Protein AF-W1X064-F1 (afdb_monomer_lite)

Foldseek 3Di:
DDPPVLLVQLLVLPVVLLVLVCVLVVCVVVVVCVDCNVVSVVVSVVSVVVSCVSNVVSVVVVVVVCVVVVVVVVVVSCPDPCVVVVVVVVVVVVVVVVVD

Sequence (100 aa):
MYSKFFIYRVIICAIPIILMDIALISAMITGGYEGNLKAAILAVIVFHILLYILARKQVKLLMQAFKQNGFKEINNLFNMKYVFLIIFFMVLIAIKLMRY

Structure (mmCIF, N/CA/C/O backbone):
data_AF-W1X064-F1
#
_entry.id   AF-W1X064-F1
#
loop_
_atom_site.group_PDB
_atom_site.id
_atom_site.type_symbol
_atom_site.label_atom_id
_atom_site.label_alt_id
_atom_site.label_comp_id
_atom_site.label_asym_id
_atom_site.label_entity_id
_atom_site.label_seq_id
_atom_site.pdbx_PDB_ins_code
_atom_site.Cartn_x
_atom_site.Cartn_y
_atom_site.Cartn_z
_atom_site.occupancy
_atom_site.B_iso_or_equiv
_atom_site.auth_seq_id
_atom_site.auth_comp_id
_atom_site.auth_asym_id
_atom_site.auth_atom_id
_atom_site.pdbx_PDB_model_num
ATOM 1 N N . MET A 1 1 ? -21.036 4.287 16.007 1.00 48.19 1 MET A N 1
ATOM 2 C CA . MET A 1 1 ? -20.928 3.126 15.096 1.00 48.19 1 MET A CA 1
ATOM 3 C C . MET A 1 1 ? -20.163 3.599 13.877 1.00 48.19 1 MET A C 1
ATOM 5 O O . MET A 1 1 ? -20.604 4.572 13.272 1.00 48.19 1 MET A O 1
ATOM 9 N N . TYR A 1 2 ? -18.984 3.046 13.587 1.00 53.09 2 TYR A N 1
ATOM 10 C CA . TYR A 1 2 ? -18.216 3.534 12.444 1.00 53.09 2 TYR A CA 1
ATOM 11 C C . TYR A 1 2 ? -18.943 3.121 11.168 1.00 53.09 2 TYR A C 1
ATOM 13 O O . TYR A 1 2 ? -19.354 1.974 11.001 1.00 53.09 2 TYR A O 1
ATOM 21 N N . SER A 1 3 ? -19.206 4.096 10.301 1.00 59.72 3 SER A N 1
ATOM 22 C CA . SER A 1 3 ? -19.930 3.833 9.065 1.00 59.72 3 SER A CA 1
ATOM 23 C C . SER A 1 3 ? -19.090 2.891 8.219 1.00 59.72 3 SER A C 1
ATOM 25 O O . SER A 1 3 ? -17.903 3.152 8.032 1.00 59.72 3 SER A O 1
ATOM 27 N N . LYS A 1 4 ? -19.698 1.832 7.673 1.00 58.47 4 LYS A N 1
ATOM 28 C CA . LYS A 1 4 ? -19.068 0.930 6.697 1.00 58.47 4 LYS A CA 1
ATOM 29 C C . LYS A 1 4 ? -18.203 1.723 5.708 1.00 58.47 4 LYS A C 1
ATOM 31 O O . LYS A 1 4 ? -17.054 1.362 5.497 1.00 58.47 4 LYS A O 1
ATOM 36 N N . PHE A 1 5 ? -18.705 2.872 5.244 1.00 62.75 5 PHE A N 1
ATOM 37 C CA . PHE A 1 5 ? -18.068 3.861 4.360 1.00 62.75 5 PHE A CA 1
ATOM 38 C C . PHE A 1 5 ? -16.625 4.266 4.720 1.00 62.75 5 PHE A C 1
ATOM 40 O O . PHE A 1 5 ? -15.815 4.569 3.846 1.00 62.75 5 PHE A O 1
ATOM 47 N N . PHE A 1 6 ? -16.292 4.273 6.006 1.00 63.44 6 PHE A N 1
ATOM 48 C CA . PHE A 1 6 ? -14.979 4.638 6.518 1.00 63.44 6 PHE A CA 1
ATOM 49 C C . PHE A 1 6 ? -13.912 3.577 6.202 1.00 63.44 6 PHE A C 1
ATOM 51 O O . PHE A 1 6 ? -12.824 3.900 5.732 1.00 63.44 6 PHE A O 1
ATOM 58 N N . ILE A 1 7 ? -14.262 2.300 6.360 1.00 64.12 7 ILE A N 1
ATOM 59 C CA . ILE A 1 7 ? -13.410 1.162 5.998 1.00 64.12 7 ILE A CA 1
ATOM 60 C C . ILE A 1 7 ? -13.148 1.145 4.485 1.00 64.12 7 ILE A C 1
ATOM 62 O O . ILE A 1 7 ? -12.005 0.975 4.062 1.00 64.12 7 ILE A O 1
ATOM 66 N N . TYR A 1 8 ? -14.177 1.405 3.667 1.00 65.75 8 TYR A N 1
ATOM 67 C CA . TYR A 1 8 ? -14.025 1.509 2.208 1.00 65.75 8 TYR A CA 1
ATOM 68 C C . TYR A 1 8 ? -13.003 2.576 1.818 1.00 65.75 8 TYR A C 1
ATOM 70 O O . TYR A 1 8 ? -12.197 2.347 0.921 1.00 65.75 8 TYR A O 1
ATOM 78 N N . ARG A 1 9 ? -12.993 3.722 2.510 1.00 66.88 9 ARG A N 1
ATOM 79 C CA . ARG A 1 9 ? -12.025 4.794 2.248 1.00 66.88 9 ARG A CA 1
ATOM 80 C C . ARG A 1 9 ? -10.590 4.423 2.598 1.00 66.88 9 ARG A C 1
ATOM 82 O O . ARG A 1 9 ? -9.679 4.932 1.963 1.00 66.88 9 ARG A O 1
ATOM 89 N N . VAL A 1 10 ? -10.361 3.568 3.590 1.00 67.88 10 VAL A N 1
ATOM 90 C CA . VAL A 1 10 ? -9.001 3.098 3.895 1.00 67.88 10 VAL A CA 1
ATOM 91 C C . VAL A 1 10 ? -8.532 2.123 2.813 1.00 67.88 10 VAL A C 1
ATOM 93 O O . VAL A 1 10 ? -7.429 2.261 2.291 1.00 67.88 10 VAL A O 1
ATOM 96 N N . ILE A 1 11 ? -9.398 1.188 2.415 1.00 69.88 11 ILE A N 1
ATOM 97 C CA . ILE A 1 11 ? -9.085 0.171 1.401 1.00 69.88 11 ILE A CA 1
ATOM 98 C C . ILE A 1 11 ? -8.870 0.806 0.018 1.00 69.88 11 ILE A C 1
ATOM 100 O O . ILE A 1 11 ? -7.908 0.461 -0.667 1.00 69.88 11 ILE A O 1
ATOM 104 N N . ILE A 1 12 ? -9.703 1.777 -0.373 1.00 72.06 12 ILE A N 1
ATOM 105 C CA . ILE A 1 12 ? -9.567 2.473 -1.663 1.00 72.06 12 ILE A CA 1
ATOM 106 C C . ILE A 1 12 ? -8.282 3.305 -1.751 1.00 72.06 12 ILE A C 1
ATOM 108 O O . ILE A 1 12 ? -7.814 3.562 -2.850 1.00 72.06 12 ILE A O 1
ATOM 112 N N . CYS A 1 13 ? -7.694 3.703 -0.617 1.00 69.62 13 CYS A N 1
ATOM 113 C CA . CYS A 1 13 ? -6.393 4.369 -0.589 1.00 69.62 13 CYS A CA 1
ATOM 114 C C . CYS A 1 13 ? -5.224 3.378 -0.657 1.00 69.62 13 CYS A C 1
ATOM 116 O O . CYS A 1 13 ? -4.170 3.745 -1.158 1.00 69.62 13 CYS A O 1
ATOM 118 N N . ALA A 1 14 ? -5.387 2.147 -0.164 1.00 73.81 14 ALA A N 1
ATOM 119 C CA . ALA A 1 14 ? -4.311 1.155 -0.102 1.00 73.81 14 ALA A CA 1
ATOM 120 C C . ALA A 1 14 ? -4.113 0.390 -1.423 1.00 73.81 14 ALA A C 1
ATOM 122 O O . ALA A 1 14 ? -2.980 0.150 -1.832 1.00 73.81 14 ALA A O 1
ATOM 123 N N . ILE A 1 15 ? -5.204 0.036 -2.114 1.00 76.25 15 ILE A N 1
ATOM 124 C CA . ILE A 1 15 ? -5.147 -0.722 -3.379 1.00 76.25 15 ILE A CA 1
ATOM 125 C C . ILE A 1 15 ? -4.333 0.006 -4.472 1.00 76.25 15 ILE A C 1
ATOM 127 O O . ILE A 1 15 ? -3.486 -0.640 -5.091 1.00 76.25 15 ILE A O 1
ATOM 131 N N . PRO A 1 16 ? -4.515 1.322 -4.714 1.00 75.06 16 PRO A N 1
ATOM 132 C CA . PRO A 1 16 ? -3.760 2.042 -5.740 1.00 75.06 16 PRO A CA 1
ATOM 133 C C . PRO A 1 16 ? -2.255 2.088 -5.466 1.00 75.06 16 PRO A C 1
ATOM 135 O O . PRO A 1 16 ? -1.485 2.055 -6.419 1.00 75.06 16 PRO A O 1
ATOM 138 N N . ILE A 1 17 ? -1.840 2.133 -4.192 1.00 78.31 17 ILE A N 1
ATOM 139 C CA . ILE A 1 17 ? -0.421 2.131 -3.791 1.00 78.31 17 ILE A CA 1
ATOM 140 C C . ILE A 1 17 ? 0.231 0.830 -4.247 1.00 78.31 17 ILE A C 1
ATOM 142 O O . ILE A 1 17 ? 1.174 0.844 -5.031 1.00 78.31 17 ILE A O 1
ATOM 146 N N . ILE A 1 18 ? -0.351 -0.295 -3.825 1.00 78.25 18 ILE A N 1
ATOM 147 C CA . ILE A 1 18 ? 0.165 -1.632 -4.129 1.00 78.25 18 ILE A CA 1
ATOM 148 C C . ILE A 1 18 ? 0.216 -1.850 -5.646 1.00 78.25 18 ILE A C 1
ATOM 150 O O . ILE A 1 18 ? 1.199 -2.368 -6.171 1.00 78.25 18 ILE A O 1
ATOM 154 N N . LEU A 1 19 ? -0.828 -1.434 -6.369 1.00 78.50 19 LEU A N 1
ATOM 155 C CA . LEU A 1 19 ? -0.889 -1.598 -7.820 1.00 78.50 19 LEU A CA 1
ATOM 156 C C . LEU A 1 19 ? 0.181 -0.764 -8.543 1.00 78.50 19 LEU A C 1
ATOM 158 O O . LEU A 1 19 ? 0.800 -1.248 -9.491 1.00 78.50 19 LEU A O 1
ATOM 162 N N . MET A 1 20 ? 0.410 0.469 -8.086 1.00 80.62 20 MET A N 1
ATOM 163 C CA . MET A 1 20 ? 1.413 1.367 -8.653 1.00 80.62 20 MET A CA 1
ATOM 164 C C . MET A 1 20 ? 2.839 0.862 -8.409 1.00 80.62 20 MET A C 1
ATOM 166 O O . MET A 1 20 ? 3.649 0.883 -9.335 1.00 80.62 20 MET A O 1
ATOM 170 N N . ASP A 1 21 ? 3.126 0.342 -7.215 1.00 79.81 21 ASP A N 1
ATOM 171 C CA . ASP A 1 21 ? 4.427 -0.254 -6.894 1.00 79.81 21 ASP A CA 1
ATOM 172 C C . ASP A 1 21 ? 4.709 -1.492 -7.744 1.00 79.81 21 ASP A C 1
ATOM 174 O O . ASP A 1 21 ? 5.793 -1.628 -8.314 1.00 79.81 21 ASP A O 1
ATOM 178 N N . ILE A 1 22 ? 3.716 -2.373 -7.915 1.00 79.75 22 ILE A N 1
ATOM 179 C CA . ILE A 1 22 ? 3.842 -3.546 -8.791 1.00 79.75 22 ILE A CA 1
ATOM 180 C C . ILE A 1 22 ? 4.093 -3.117 -10.237 1.00 79.75 22 ILE A C 1
ATOM 182 O O . ILE A 1 22 ? 4.913 -3.735 -10.919 1.00 79.75 22 ILE A O 1
ATOM 186 N N . ALA A 1 23 ? 3.396 -2.085 -10.720 1.00 78.00 23 ALA A N 1
ATOM 187 C CA . ALA A 1 23 ? 3.585 -1.564 -12.069 1.00 78.00 23 ALA A CA 1
ATOM 188 C C . ALA A 1 23 ? 4.997 -0.989 -12.256 1.00 78.00 23 ALA A C 1
ATOM 190 O O . ALA A 1 23 ? 5.649 -1.302 -13.253 1.00 78.00 23 ALA A O 1
ATOM 191 N N . LEU A 1 24 ? 5.496 -0.223 -11.279 1.00 80.12 24 LEU A N 1
ATOM 192 C CA . LEU A 1 24 ? 6.853 0.321 -11.297 1.00 80.12 24 LEU A CA 1
ATOM 193 C C . LEU A 1 24 ? 7.902 -0.796 -11.303 1.00 80.12 24 LEU A C 1
ATOM 195 O O . LEU A 1 24 ? 8.763 -0.813 -12.177 1.00 80.12 24 LEU A O 1
ATOM 199 N N . ILE A 1 25 ? 7.806 -1.753 -10.376 1.00 80.19 25 ILE A N 1
ATOM 200 C CA . ILE A 1 25 ? 8.738 -2.886 -10.274 1.00 80.19 25 ILE A CA 1
ATOM 201 C C . ILE A 1 25 ? 8.717 -3.711 -11.561 1.00 80.19 25 ILE A C 1
ATOM 203 O O . ILE A 1 25 ? 9.769 -4.021 -12.114 1.00 80.19 25 ILE A O 1
ATOM 207 N N . SER A 1 26 ? 7.524 -4.026 -12.078 1.00 74.44 26 SER A N 1
ATOM 208 C CA . SER A 1 26 ? 7.382 -4.781 -13.325 1.00 74.44 26 SER A CA 1
ATOM 209 C C . SER A 1 26 ? 8.059 -4.065 -14.487 1.00 74.44 26 SER A C 1
ATOM 211 O O . SER A 1 26 ? 8.763 -4.709 -15.253 1.00 74.44 26 SER A O 1
ATOM 213 N N . ALA A 1 27 ? 7.871 -2.749 -14.597 1.00 74.44 27 ALA A N 1
ATOM 214 C CA . ALA A 1 27 ? 8.444 -1.958 -15.673 1.00 74.44 27 ALA A CA 1
ATOM 215 C C . ALA A 1 27 ? 9.964 -1.767 -15.534 1.00 74.44 27 ALA A C 1
ATOM 217 O O . ALA A 1 27 ? 10.652 -1.719 -16.552 1.00 74.44 27 ALA A O 1
ATOM 218 N N . MET A 1 28 ? 10.498 -1.703 -14.307 1.00 76.62 28 MET A N 1
ATOM 219 C CA . MET A 1 28 ? 11.947 -1.720 -14.064 1.00 76.62 28 MET A CA 1
ATOM 220 C C . MET A 1 28 ? 12.577 -3.048 -14.495 1.00 76.62 28 MET A C 1
ATOM 222 O O . MET A 1 28 ? 13.623 -3.042 -15.133 1.00 76.62 28 MET A O 1
ATOM 226 N N . ILE A 1 29 ? 11.926 -4.174 -14.187 1.00 77.00 29 ILE A N 1
ATOM 227 C CA . ILE A 1 29 ? 12.419 -5.516 -14.524 1.00 77.00 29 ILE A CA 1
ATOM 228 C C . ILE A 1 29 ? 12.409 -5.763 -16.042 1.00 77.00 29 ILE A C 1
ATOM 230 O O . ILE A 1 29 ? 13.367 -6.311 -16.576 1.00 77.00 29 ILE A O 1
ATOM 234 N N . THR A 1 30 ? 11.359 -5.351 -16.760 1.00 75.12 30 THR A N 1
ATOM 235 C CA . THR A 1 30 ? 11.260 -5.550 -18.222 1.00 75.12 30 THR A CA 1
ATOM 236 C C . THR A 1 30 ? 11.968 -4.476 -19.055 1.00 75.12 30 THR A C 1
ATOM 238 O O . THR A 1 30 ? 11.761 -4.430 -20.262 1.00 75.12 30 THR A O 1
ATOM 241 N N . GLY A 1 31 ? 12.747 -3.575 -18.443 1.00 67.62 31 GLY A N 1
ATOM 242 C CA . GLY A 1 31 ? 13.418 -2.482 -19.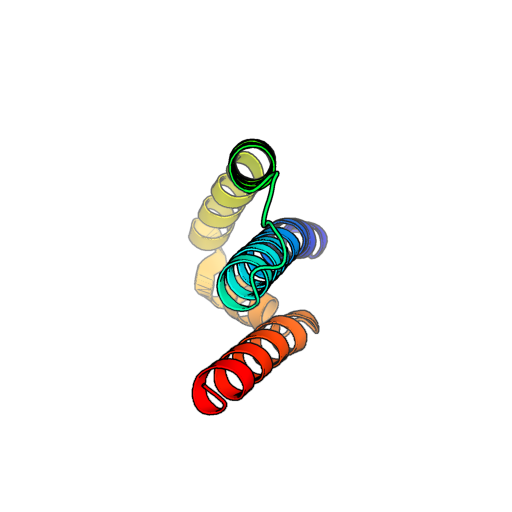164 1.00 67.62 31 GLY A CA 1
ATOM 243 C C . GLY A 1 31 ? 12.460 -1.449 -19.779 1.00 67.62 31 GLY A C 1
ATOM 244 O O . GLY A 1 31 ? 12.865 -0.618 -20.581 1.00 67.62 31 GLY A O 1
ATOM 245 N N . GLY A 1 32 ? 11.182 -1.440 -19.387 1.00 67.62 32 GLY A N 1
ATOM 246 C CA . GLY A 1 32 ? 10.134 -0.619 -20.012 1.00 67.62 32 GLY A CA 1
ATOM 247 C C . GLY A 1 32 ? 10.285 0.898 -19.817 1.00 67.62 32 GLY A C 1
ATOM 248 O O . GLY A 1 32 ? 9.513 1.664 -20.385 1.00 67.62 32 GLY A O 1
ATOM 249 N N . TYR A 1 33 ? 11.264 1.341 -19.022 1.00 64.50 33 TYR A N 1
ATOM 250 C CA . TYR A 1 33 ? 11.546 2.748 -18.709 1.00 64.50 33 TYR A CA 1
ATOM 251 C C . TYR A 1 33 ? 12.935 3.212 -19.190 1.00 64.50 33 TYR A C 1
ATOM 253 O O . TYR A 1 33 ? 13.528 4.096 -18.567 1.00 64.50 33 TYR A O 1
ATOM 261 N N . GLU A 1 34 ? 13.433 2.667 -20.306 1.00 63.09 34 GLU A N 1
ATOM 262 C CA . GLU A 1 34 ? 14.769 2.921 -20.891 1.00 63.09 34 GLU A CA 1
ATOM 263 C C . GLU A 1 34 ? 15.157 4.401 -21.140 1.00 63.09 34 GLU A C 1
ATOM 265 O O . GLU A 1 34 ? 16.319 4.683 -21.412 1.00 63.09 34 GLU A O 1
ATOM 270 N N . GLY A 1 35 ? 14.255 5.376 -20.967 1.00 66.62 35 GLY A N 1
ATOM 271 C CA . GLY A 1 35 ? 14.592 6.811 -21.018 1.00 66.62 35 GLY A CA 1
ATOM 272 C C . GLY A 1 35 ? 14.014 7.692 -19.903 1.00 66.62 35 GLY A C 1
ATOM 273 O O . GLY A 1 35 ? 14.432 8.837 -19.761 1.00 66.62 35 GLY A O 1
ATOM 274 N N . ASN A 1 36 ? 13.074 7.191 -19.091 1.00 73.38 36 ASN A N 1
ATOM 275 C CA . ASN A 1 36 ? 12.263 8.029 -18.189 1.00 73.38 36 ASN A CA 1
ATOM 276 C C . ASN A 1 36 ? 12.119 7.481 -16.761 1.00 73.38 36 ASN A C 1
ATOM 278 O O . ASN A 1 36 ? 11.265 7.940 -16.001 1.00 73.38 36 ASN A O 1
ATOM 282 N N . LEU A 1 37 ? 12.979 6.539 -16.361 1.00 77.69 37 LEU A N 1
ATOM 283 C CA . LEU A 1 37 ? 12.974 5.944 -15.020 1.00 77.69 37 LEU A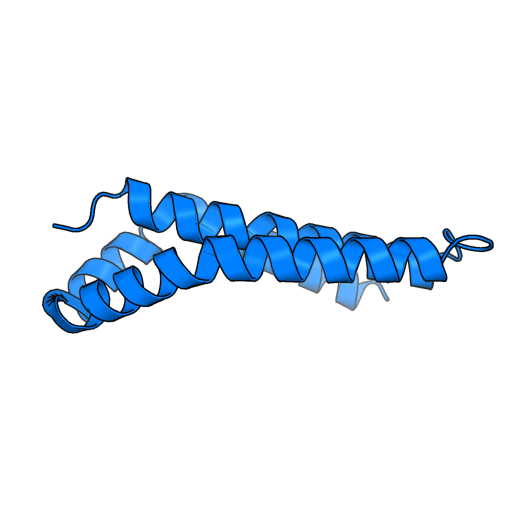 CA 1
ATOM 284 C C . LEU A 1 37 ? 12.952 6.997 -13.895 1.00 77.69 37 LEU A C 1
ATOM 286 O O . LEU A 1 37 ? 12.205 6.862 -12.929 1.00 77.69 37 LEU A O 1
ATOM 290 N N . LYS A 1 38 ? 13.709 8.094 -14.049 1.00 78.19 38 LYS A N 1
ATOM 291 C CA . LYS A 1 38 ? 13.721 9.210 -13.085 1.00 78.19 38 LYS A CA 1
ATOM 292 C C . LYS A 1 38 ? 12.349 9.881 -12.939 1.00 78.19 38 LYS A C 1
ATOM 294 O O . LYS A 1 38 ? 11.940 10.185 -11.822 1.00 78.19 38 LYS A O 1
ATOM 299 N N . ALA A 1 39 ? 11.631 10.085 -14.043 1.00 80.12 39 ALA A N 1
ATOM 300 C CA . ALA A 1 39 ? 10.295 10.678 -14.034 1.00 80.12 39 ALA A CA 1
ATOM 301 C C . ALA A 1 39 ? 9.253 9.719 -13.432 1.00 80.12 39 ALA A C 1
ATOM 303 O O . ALA A 1 39 ? 8.391 10.151 -12.670 1.00 80.12 39 ALA A O 1
ATOM 304 N N . ALA A 1 40 ? 9.374 8.418 -13.710 1.00 78.00 40 ALA A N 1
ATOM 305 C CA . ALA A 1 40 ? 8.506 7.388 -13.142 1.00 78.00 40 ALA A CA 1
ATOM 306 C C . ALA A 1 40 ? 8.650 7.294 -11.617 1.00 78.00 40 ALA A C 1
ATOM 308 O O . ALA A 1 40 ? 7.654 7.330 -10.898 1.00 78.00 40 ALA A O 1
ATOM 309 N N . ILE A 1 41 ? 9.889 7.263 -11.116 1.00 80.88 41 ILE A N 1
ATOM 310 C CA . ILE A 1 41 ? 10.174 7.269 -9.675 1.00 80.88 41 ILE A CA 1
ATOM 311 C C . ILE A 1 41 ? 9.623 8.545 -9.023 1.00 80.88 41 ILE A C 1
ATOM 313 O O . ILE A 1 41 ? 8.976 8.470 -7.980 1.00 80.88 41 ILE A O 1
ATOM 317 N N . LEU A 1 42 ? 9.810 9.712 -9.650 1.00 84.06 42 LEU A N 1
ATOM 318 C CA . LEU A 1 42 ? 9.279 10.974 -9.128 1.00 84.06 42 LEU A CA 1
ATOM 319 C C . LEU A 1 42 ? 7.743 10.963 -9.043 1.00 84.06 42 LEU A C 1
ATOM 321 O O . LEU A 1 42 ? 7.185 11.370 -8.024 1.00 84.06 42 LEU A O 1
ATOM 325 N N . ALA A 1 43 ? 7.060 10.450 -10.069 1.00 81.69 43 ALA A N 1
ATOM 326 C CA . ALA A 1 43 ? 5.605 10.307 -10.063 1.00 81.69 43 ALA A CA 1
ATOM 327 C C . ALA A 1 43 ? 5.120 9.380 -8.933 1.00 81.69 43 ALA A C 1
ATOM 329 O O . ALA A 1 43 ? 4.148 9.704 -8.250 1.00 81.69 43 ALA A O 1
ATOM 330 N N . VAL A 1 44 ? 5.825 8.270 -8.685 1.00 83.12 44 VAL A N 1
ATOM 331 C CA . VAL A 1 44 ? 5.519 7.324 -7.594 1.00 83.12 44 VAL A CA 1
ATOM 332 C C . VAL A 1 44 ? 5.671 7.979 -6.228 1.00 83.12 44 VAL A C 1
ATOM 334 O O . VAL A 1 44 ? 4.781 7.836 -5.388 1.00 83.12 44 VAL A O 1
ATOM 337 N N . ILE A 1 45 ? 6.743 8.746 -6.021 1.00 83.50 45 ILE A N 1
ATOM 338 C CA . ILE A 1 45 ? 6.982 9.479 -4.771 1.00 83.50 45 ILE A CA 1
ATOM 339 C C . ILE A 1 45 ? 5.865 10.501 -4.520 1.00 83.50 45 ILE A C 1
A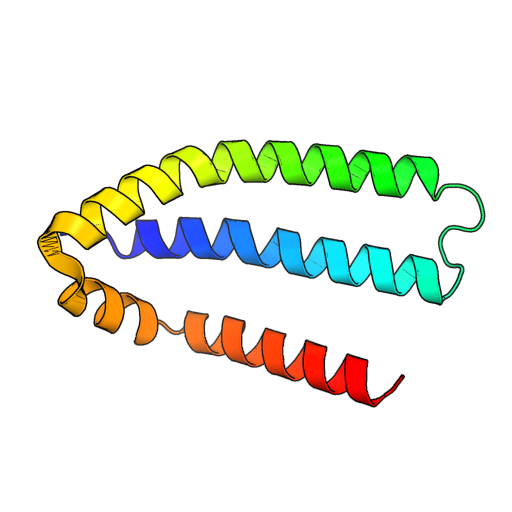TOM 341 O O . ILE A 1 45 ? 5.300 10.545 -3.425 1.00 83.50 45 ILE A O 1
ATOM 345 N N . VAL A 1 46 ? 5.500 11.299 -5.529 1.00 86.50 46 VAL A N 1
ATOM 346 C CA . VAL A 1 46 ? 4.422 12.297 -5.408 1.00 86.50 46 VAL A CA 1
ATOM 347 C C . VAL A 1 46 ? 3.088 11.624 -5.082 1.00 86.50 46 VAL A C 1
ATOM 349 O O . VAL A 1 46 ? 2.366 12.077 -4.191 1.00 86.50 46 VAL A O 1
ATOM 352 N N . PHE A 1 47 ? 2.774 10.513 -5.750 1.00 81.00 47 PHE A N 1
ATOM 353 C CA . PHE A 1 47 ? 1.535 9.773 -5.520 1.00 81.00 47 PHE A CA 1
ATOM 354 C C . PHE A 1 47 ? 1.480 9.150 -4.117 1.00 81.00 47 PHE A C 1
ATOM 356 O O . PHE A 1 47 ? 0.451 9.239 -3.444 1.00 81.00 47 PHE A O 1
ATOM 363 N N . HIS A 1 48 ? 2.604 8.616 -3.626 1.00 82.38 48 HIS A N 1
ATOM 364 C CA . HIS A 1 48 ? 2.739 8.124 -2.253 1.00 82.38 48 HIS A CA 1
ATOM 365 C C . HIS A 1 48 ? 2.482 9.214 -1.215 1.00 82.38 48 HIS A C 1
ATOM 367 O O . HIS A 1 48 ? 1.740 8.988 -0.259 1.00 82.38 48 HIS A O 1
ATOM 373 N N . ILE A 1 49 ? 3.051 10.409 -1.402 1.00 83.88 49 ILE A N 1
ATOM 374 C CA . ILE A 1 49 ? 2.838 11.544 -0.492 1.00 83.88 49 ILE A CA 1
ATOM 375 C C . ILE A 1 49 ? 1.358 11.946 -0.473 1.00 83.88 49 ILE A C 1
ATOM 377 O O . ILE A 1 49 ? 0.776 12.162 0.594 1.00 83.88 49 ILE A O 1
ATOM 381 N N . LEU A 1 50 ? 0.727 12.008 -1.645 1.00 81.81 50 LEU A N 1
ATOM 382 C CA . LEU A 1 50 ? -0.671 12.408 -1.790 1.00 81.81 50 LEU A CA 1
ATOM 383 C C . LEU A 1 50 ? -1.612 11.400 -1.113 1.00 81.81 50 LEU A C 1
ATOM 385 O O . LEU A 1 50 ? -2.492 11.782 -0.333 1.00 81.81 50 LEU A O 1
ATOM 389 N N . LEU A 1 51 ? -1.368 10.105 -1.3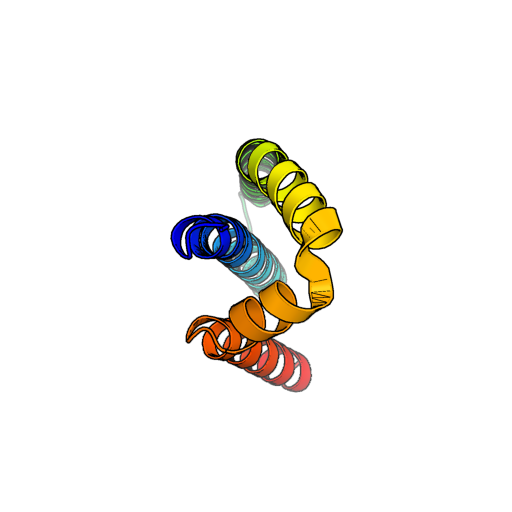21 1.00 78.38 51 LEU A N 1
ATOM 390 C CA . LEU A 1 51 ? -2.109 9.032 -0.660 1.00 78.38 51 LEU A CA 1
ATOM 391 C C . LEU A 1 51 ? -1.831 8.960 0.841 1.00 78.38 51 LEU A C 1
ATOM 393 O O . LEU A 1 51 ? -2.761 8.721 1.609 1.00 78.38 51 LEU A O 1
ATOM 397 N N . TYR A 1 52 ? -0.607 9.243 1.287 1.00 76.62 52 TYR A N 1
ATOM 398 C CA . TYR A 1 52 ? -0.272 9.326 2.707 1.00 76.62 52 TYR A CA 1
ATOM 399 C C . TYR A 1 52 ? -1.080 10.418 3.418 1.00 76.62 52 TYR A C 1
ATOM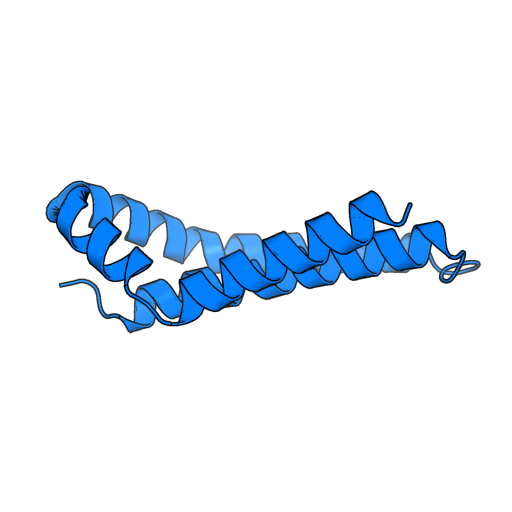 401 O O . TYR A 1 52 ? -1.638 10.177 4.491 1.00 76.62 52 TYR A O 1
ATOM 409 N N . ILE A 1 53 ? -1.207 11.606 2.818 1.00 80.38 53 ILE A N 1
ATOM 410 C CA . ILE A 1 53 ? -2.022 12.700 3.372 1.00 80.38 53 ILE A CA 1
ATOM 411 C C . ILE A 1 53 ? -3.500 12.290 3.435 1.00 80.38 53 ILE A C 1
ATOM 413 O O . ILE A 1 53 ? -4.161 12.495 4.461 1.00 80.38 53 ILE A O 1
ATOM 417 N N . LEU A 1 54 ? -4.007 11.662 2.369 1.00 75.38 54 LEU A N 1
ATOM 418 C CA . LEU A 1 54 ? -5.391 11.192 2.285 1.00 75.38 54 LEU A CA 1
ATOM 419 C C . LEU A 1 54 ? -5.687 10.096 3.327 1.00 75.38 54 LEU A C 1
ATOM 421 O O . LEU A 1 54 ? -6.733 10.112 3.983 1.00 75.38 54 LEU A O 1
ATOM 425 N N . ALA A 1 55 ? -4.737 9.181 3.527 1.00 72.62 55 ALA A N 1
ATOM 426 C CA . ALA A 1 55 ? -4.828 8.071 4.464 1.00 72.62 55 ALA A CA 1
ATOM 427 C C . ALA A 1 55 ? -4.627 8.507 5.921 1.00 72.62 55 ALA A C 1
ATOM 429 O O . ALA A 1 55 ? -5.332 8.000 6.787 1.00 72.62 55 ALA A O 1
ATOM 430 N N . ARG A 1 56 ? -3.750 9.477 6.226 1.00 76.50 56 ARG A N 1
ATOM 431 C CA . ARG A 1 56 ? -3.430 9.920 7.602 1.00 76.50 56 ARG A CA 1
ATOM 432 C C . ARG A 1 56 ? -4.680 10.262 8.413 1.00 76.50 56 ARG A C 1
ATOM 434 O O . ARG A 1 56 ? -4.812 9.847 9.567 1.00 76.50 56 ARG A O 1
ATOM 441 N N . LYS A 1 57 ? -5.612 11.008 7.812 1.00 74.00 57 LYS A N 1
ATOM 442 C CA . LYS A 1 57 ? -6.876 11.380 8.468 1.00 74.00 57 LYS A CA 1
ATOM 443 C C . LYS A 1 57 ? -7.754 10.155 8.728 1.00 74.00 57 LYS A C 1
ATOM 445 O O . LYS A 1 57 ? -8.368 10.067 9.787 1.00 74.00 57 LYS A O 1
ATOM 450 N N . GLN A 1 58 ? -7.785 9.209 7.788 1.00 69.06 58 GLN A N 1
ATOM 451 C CA . GLN A 1 58 ? -8.539 7.968 7.939 1.00 69.06 58 GLN A CA 1
ATOM 452 C C . GLN A 1 58 ? -7.882 7.066 8.996 1.00 69.06 58 GLN A C 1
ATOM 454 O O . GLN A 1 58 ? -8.521 6.722 9.973 1.00 69.06 58 GLN A O 1
ATOM 459 N N . VAL A 1 59 ? -6.584 6.779 8.926 1.00 71.25 59 VAL A N 1
ATOM 460 C CA . VAL A 1 59 ? -5.880 5.908 9.890 1.00 71.25 59 VAL A CA 1
ATOM 461 C C . VAL A 1 59 ? -6.057 6.372 11.342 1.00 71.25 59 VAL A C 1
ATOM 463 O O . VAL A 1 59 ? -6.319 5.555 12.224 1.00 71.25 59 VAL A O 1
ATOM 466 N N . LYS A 1 60 ? -6.011 7.684 11.608 1.00 78.25 60 LYS A N 1
ATOM 467 C CA . LYS A 1 60 ? -6.239 8.225 12.960 1.00 78.25 60 LYS A CA 1
ATOM 468 C C . LYS A 1 60 ? -7.650 7.927 13.486 1.00 78.25 60 LYS A C 1
ATOM 470 O O . LYS A 1 60 ? -7.812 7.543 14.643 1.00 78.25 60 LYS A O 1
ATOM 475 N N . LEU A 1 61 ? -8.661 8.069 12.631 1.00 72.88 61 LEU A N 1
ATOM 476 C CA . LEU A 1 61 ? -10.052 7.743 12.958 1.00 72.88 61 LEU A CA 1
ATOM 477 C C . LEU A 1 61 ? -10.255 6.232 13.153 1.00 72.88 61 LEU A C 1
ATOM 479 O O . LEU A 1 61 ? -11.054 5.837 13.999 1.00 72.88 61 LEU A O 1
ATOM 483 N N . LEU A 1 62 ? -9.502 5.401 12.425 1.00 70.94 62 LEU A N 1
ATOM 484 C CA . LEU A 1 62 ? -9.546 3.939 12.517 1.00 70.94 62 LEU A CA 1
ATOM 485 C C . LEU A 1 62 ? -8.972 3.498 13.858 1.00 70.94 62 LEU A C 1
ATOM 487 O O . LEU A 1 62 ? -9.593 2.714 14.565 1.00 70.94 62 LEU A O 1
ATOM 491 N N . MET A 1 63 ? -7.831 4.062 14.251 1.00 69.25 63 MET A N 1
ATOM 492 C CA . MET A 1 63 ? -7.202 3.766 15.536 1.00 69.25 63 MET A CA 1
ATOM 493 C C . MET A 1 63 ? -8.113 4.138 16.715 1.00 69.25 63 MET A C 1
ATOM 495 O O . MET A 1 63 ? -8.206 3.398 17.693 1.00 69.25 63 MET A O 1
ATOM 499 N N . GLN A 1 64 ? -8.853 5.244 16.599 1.00 71.81 64 GLN A N 1
ATOM 500 C CA . GLN A 1 64 ? -9.864 5.630 17.584 1.00 71.81 64 GLN A CA 1
ATOM 501 C C . GLN A 1 64 ? -11.058 4.657 17.611 1.00 71.81 64 GLN A C 1
ATOM 503 O O . GLN A 1 64 ? -11.519 4.297 18.695 1.00 71.81 64 GLN A O 1
ATOM 508 N N . ALA A 1 65 ? -11.509 4.178 16.446 1.00 66.44 65 ALA A N 1
ATOM 509 C CA . ALA A 1 65 ? -12.568 3.171 16.330 1.00 66.44 65 ALA A CA 1
ATOM 510 C C . ALA A 1 65 ? -12.197 1.858 17.015 1.00 66.44 65 ALA A C 1
ATOM 512 O O . ALA A 1 65 ? -12.967 1.296 17.797 1.00 66.44 65 ALA A O 1
ATOM 513 N N . PHE A 1 66 ? -10.978 1.403 16.737 1.00 67.56 66 PHE A N 1
ATOM 514 C CA . PHE A 1 66 ? -10.408 0.191 17.299 1.00 67.56 66 PHE A CA 1
ATOM 515 C C . PHE A 1 66 ? -10.243 0.288 18.813 1.00 67.56 66 PHE A C 1
ATOM 517 O O . PHE A 1 66 ? -10.529 -0.675 19.519 1.00 67.56 66 PHE A O 1
ATOM 524 N N . LYS A 1 67 ? -9.852 1.460 19.328 1.00 73.56 67 LYS A N 1
ATOM 525 C CA . LYS A 1 67 ? -9.730 1.683 20.772 1.00 73.56 67 LYS A CA 1
ATOM 526 C C . LYS A 1 67 ? -11.069 1.548 21.507 1.00 73.56 67 LYS A C 1
ATOM 528 O O . LYS A 1 67 ? -11.075 1.124 22.655 1.00 73.56 67 LYS A O 1
ATOM 533 N N . GLN A 1 68 ? -12.188 1.901 20.869 1.00 72.44 68 GLN A N 1
ATOM 534 C CA . GLN A 1 68 ? -13.515 1.803 21.488 1.00 72.44 68 GLN A CA 1
ATOM 535 C C . GLN A 1 68 ? -14.173 0.426 21.336 1.00 72.44 68 GLN A C 1
ATOM 537 O O . GLN A 1 68 ? -14.800 -0.032 22.281 1.00 72.44 68 GLN A O 1
ATOM 542 N N . ASN A 1 69 ? -14.064 -0.223 20.171 1.00 70.38 69 ASN A N 1
ATOM 543 C CA . ASN A 1 69 ? -14.862 -1.417 19.839 1.00 70.38 69 ASN A CA 1
ATOM 544 C C . ASN A 1 69 ? -14.059 -2.522 19.116 1.00 70.38 69 ASN A C 1
ATOM 546 O O . ASN A 1 69 ? -14.627 -3.303 18.348 1.00 70.38 69 ASN A O 1
ATOM 550 N N . GLY A 1 70 ? -12.744 -2.585 19.365 1.00 64.75 70 GLY A N 1
ATOM 551 C CA . GLY A 1 70 ? -11.730 -3.360 18.634 1.00 64.75 70 GLY A CA 1
ATOM 552 C C . GLY A 1 70 ? -12.192 -4.681 18.023 1.00 64.75 70 GLY A C 1
ATOM 553 O O . GLY A 1 70 ? -12.225 -4.801 16.803 1.00 64.75 70 GLY A O 1
ATOM 554 N N . PHE A 1 71 ? -12.611 -5.656 18.832 1.00 64.44 71 PHE A N 1
ATOM 555 C CA . PHE A 1 71 ? -13.006 -6.979 18.323 1.00 64.44 71 PHE A CA 1
ATOM 556 C C . PHE A 1 71 ? -14.224 -6.953 17.387 1.00 64.44 71 PHE A C 1
ATOM 558 O O . PHE A 1 71 ? -14.258 -7.678 16.391 1.00 64.44 71 PHE A O 1
ATOM 565 N N . LYS A 1 72 ? -15.217 -6.102 17.671 1.00 69.56 72 LYS A N 1
ATOM 566 C CA . LYS A 1 72 ? -16.439 -6.010 16.862 1.00 69.56 72 LYS A CA 1
ATOM 567 C C . LYS A 1 72 ? -16.155 -5.385 15.501 1.00 69.56 72 LYS A C 1
ATOM 569 O O . LYS A 1 72 ? -16.684 -5.870 14.505 1.00 69.56 72 LYS A O 1
ATOM 574 N N . GLU A 1 73 ? -15.300 -4.362 15.443 1.00 66.19 73 GLU A N 1
ATOM 575 C CA . GLU A 1 73 ? -14.927 -3.757 14.159 1.00 66.19 73 GLU A CA 1
ATOM 576 C C . GLU A 1 73 ? -13.891 -4.562 13.376 1.00 66.19 73 GLU A C 1
ATOM 578 O O . GLU A 1 73 ? -13.940 -4.524 12.151 1.00 66.19 73 GLU A O 1
ATOM 583 N N . ILE A 1 74 ? -13.031 -5.362 14.022 1.00 63.41 74 ILE A N 1
ATOM 584 C CA . ILE A 1 74 ? -12.170 -6.331 13.318 1.00 63.41 74 ILE A CA 1
ATOM 585 C C . ILE A 1 74 ? -13.021 -7.357 12.573 1.00 63.41 74 ILE A C 1
ATOM 587 O O . ILE A 1 74 ? -12.823 -7.563 11.378 1.00 63.41 74 ILE A O 1
ATOM 591 N N . ASN A 1 75 ? -14.004 -7.966 13.244 1.00 63.47 75 ASN A N 1
ATOM 592 C CA . ASN A 1 75 ? -14.878 -8.944 12.593 1.00 63.47 75 ASN A CA 1
ATOM 593 C C . ASN A 1 75 ? -15.681 -8.317 11.450 1.00 63.47 75 ASN A C 1
ATOM 595 O O . ASN A 1 75 ? -15.860 -8.928 10.400 1.00 63.47 75 ASN A O 1
ATOM 599 N N . ASN A 1 76 ? -16.128 -7.076 11.624 1.00 67.94 76 ASN A N 1
ATOM 600 C CA . ASN A 1 76 ? -16.863 -6.352 10.596 1.00 67.94 76 ASN A CA 1
ATOM 601 C C . ASN A 1 76 ? -15.964 -5.958 9.412 1.00 67.94 76 ASN A C 1
ATOM 603 O O . ASN A 1 76 ? -16.415 -6.002 8.275 1.00 67.94 76 ASN A O 1
ATOM 607 N N . LEU A 1 77 ? -14.693 -5.618 9.664 1.00 65.06 77 LEU A N 1
ATOM 608 C CA . LEU A 1 77 ? -13.670 -5.352 8.650 1.00 65.06 77 LEU A CA 1
ATOM 609 C C . LEU A 1 77 ? -13.374 -6.612 7.825 1.00 65.06 77 LEU A C 1
ATOM 611 O O . LEU A 1 77 ? -13.348 -6.540 6.599 1.00 65.06 77 LEU A O 1
ATOM 615 N N . PHE A 1 78 ? -13.201 -7.758 8.492 1.00 63.19 78 PHE A N 1
ATOM 616 C CA . PHE A 1 78 ? -12.879 -9.036 7.851 1.00 63.19 78 PHE A CA 1
ATOM 617 C C . PHE A 1 78 ? -14.055 -9.683 7.115 1.00 63.19 78 PHE A C 1
ATOM 619 O O . PHE A 1 78 ? -13.848 -10.356 6.110 1.00 63.19 78 PHE A O 1
ATOM 626 N N . ASN A 1 79 ? -15.289 -9.421 7.548 1.00 65.88 79 ASN A N 1
ATOM 627 C CA . ASN A 1 79 ? -16.501 -9.904 6.882 1.00 65.88 79 ASN A CA 1
ATOM 628 C C . ASN A 1 79 ? -16.899 -9.063 5.645 1.00 65.88 79 ASN A C 1
ATOM 630 O O . ASN A 1 79 ? -17.959 -9.258 5.048 1.00 65.88 79 ASN A O 1
ATOM 634 N N . MET A 1 80 ? -16.082 -8.080 5.249 1.00 65.69 80 MET A N 1
ATOM 635 C CA . MET A 1 80 ? -16.338 -7.257 4.064 1.00 65.69 80 MET A CA 1
ATOM 636 C C . MET A 1 80 ? -15.863 -7.962 2.792 1.00 65.69 80 MET A C 1
ATOM 638 O O . MET A 1 80 ? -14.762 -8.507 2.741 1.00 65.69 80 MET A O 1
ATOM 642 N N . LYS A 1 81 ? -16.632 -7.815 1.701 1.00 62.34 81 LYS A N 1
ATOM 643 C CA . LYS A 1 81 ? -16.301 -8.318 0.347 1.00 62.34 81 LYS A CA 1
ATOM 644 C C . LYS A 1 81 ? -14.905 -7.918 -0.166 1.00 62.34 81 LYS A C 1
ATOM 646 O O . LYS A 1 81 ? -14.418 -8.502 -1.121 1.00 62.34 81 LYS A O 1
ATOM 651 N N . TYR A 1 82 ? -14.252 -6.933 0.444 1.00 59.31 82 TYR A N 1
ATOM 652 C CA . TYR A 1 82 ? -12.947 -6.418 0.028 1.00 59.31 82 TYR A CA 1
ATOM 653 C C . TYR A 1 82 ? -11.765 -7.151 0.657 1.00 59.31 82 TYR A C 1
ATOM 655 O O . TYR A 1 82 ? -10.671 -7.083 0.109 1.00 59.31 82 TYR A O 1
ATOM 663 N N . VAL A 1 83 ? -11.962 -7.898 1.748 1.00 65.00 83 VAL A N 1
ATOM 664 C CA . VAL A 1 83 ? -10.916 -8.810 2.237 1.00 65.00 83 VAL A CA 1
ATOM 665 C C . VAL A 1 83 ? -10.642 -9.899 1.212 1.00 65.00 83 VAL A C 1
ATOM 667 O O . VAL A 1 83 ? -9.487 -10.236 0.982 1.00 65.00 83 VAL A O 1
ATOM 670 N N . PHE A 1 84 ? -11.674 -10.342 0.492 1.00 64.44 84 PHE A N 1
ATOM 671 C CA . PHE A 1 84 ? -11.497 -11.188 -0.682 1.00 64.44 84 PHE A CA 1
ATOM 672 C C . PHE A 1 84 ? -10.602 -10.526 -1.740 1.00 64.44 84 PHE A C 1
ATOM 674 O O . PHE A 1 84 ? -9.702 -11.179 -2.246 1.00 64.44 84 PHE A O 1
ATOM 681 N N . LEU A 1 85 ? -10.774 -9.227 -2.024 1.00 65.25 85 LEU A N 1
ATOM 682 C CA . LEU A 1 85 ? -9.895 -8.491 -2.945 1.00 65.25 85 LEU A CA 1
ATOM 683 C C . LEU A 1 85 ? -8.451 -8.403 -2.429 1.00 65.25 85 LEU A C 1
ATOM 685 O O . LEU A 1 85 ? -7.526 -8.609 -3.206 1.00 65.25 85 LEU A O 1
ATOM 689 N N . ILE A 1 86 ? -8.239 -8.144 -1.135 1.00 67.88 86 ILE A N 1
ATOM 690 C CA . ILE A 1 86 ? -6.895 -8.097 -0.529 1.00 67.88 86 ILE A CA 1
ATOM 691 C C . ILE A 1 86 ? -6.209 -9.469 -0.619 1.00 67.88 86 ILE A C 1
ATOM 693 O O . ILE A 1 86 ? -5.051 -9.552 -1.027 1.00 67.88 86 ILE A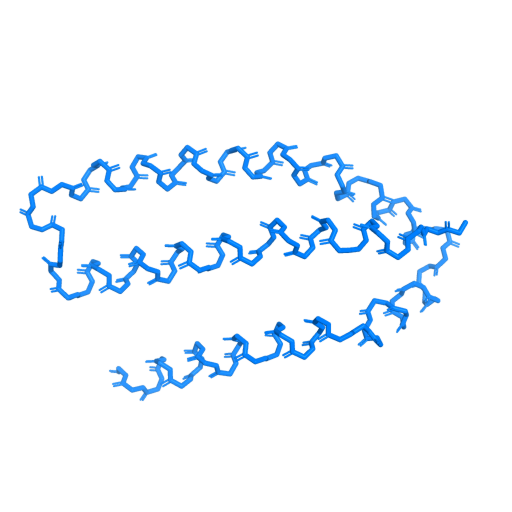 O 1
ATOM 697 N N . ILE A 1 87 ? -6.930 -10.546 -0.293 1.00 68.88 87 ILE A N 1
ATOM 698 C CA . ILE A 1 87 ? -6.438 -11.926 -0.416 1.00 68.88 87 ILE A CA 1
ATOM 699 C C . ILE A 1 87 ? -6.154 -12.259 -1.886 1.00 68.88 87 ILE A C 1
ATOM 701 O O . ILE A 1 87 ? -5.102 -12.809 -2.196 1.00 68.88 87 ILE A O 1
ATOM 705 N N . PHE A 1 88 ? -7.043 -11.873 -2.801 1.00 70.69 88 PHE A N 1
ATOM 706 C CA . PHE A 1 88 ? -6.878 -12.081 -4.238 1.00 70.69 88 PHE A CA 1
ATOM 707 C C . PHE A 1 88 ? -5.618 -11.387 -4.775 1.00 70.69 88 PHE A C 1
ATOM 709 O O . PHE A 1 88 ? -4.827 -12.012 -5.479 1.00 70.69 88 PHE A O 1
ATOM 716 N N . PHE A 1 89 ? -5.370 -10.133 -4.384 1.00 65.31 89 PHE A N 1
ATOM 717 C CA . PHE A 1 89 ? -4.142 -9.422 -4.748 1.00 65.31 89 PHE A CA 1
ATOM 718 C C . PHE A 1 89 ? -2.887 -10.064 -4.142 1.00 65.31 89 PHE A C 1
ATOM 720 O O . PHE A 1 89 ? -1.896 -10.210 -4.854 1.00 65.31 89 PHE A O 1
ATOM 727 N N . MET A 1 90 ? -2.921 -10.510 -2.879 1.00 71.25 90 MET A N 1
ATOM 728 C CA . MET A 1 90 ? -1.802 -11.252 -2.276 1.00 71.25 90 MET A CA 1
ATOM 729 C C . MET A 1 90 ? -1.471 -12.536 -3.045 1.00 71.25 90 MET A C 1
ATOM 731 O O . MET A 1 90 ? -0.302 -12.801 -3.318 1.00 71.25 90 MET A O 1
ATOM 735 N N . VAL A 1 91 ? -2.489 -13.308 -3.435 1.00 73.75 91 VAL A N 1
ATOM 736 C CA . VAL A 1 91 ? -2.308 -14.536 -4.224 1.00 73.75 91 VAL A CA 1
ATOM 737 C C . VAL A 1 91 ? -1.711 -14.221 -5.597 1.00 73.75 91 VAL A C 1
ATOM 739 O O . VAL A 1 91 ? -0.768 -14.886 -6.018 1.00 73.75 91 VAL A O 1
ATOM 742 N N . LEU A 1 92 ? -2.190 -13.176 -6.279 1.00 67.50 92 LEU A N 1
ATOM 743 C CA . LEU A 1 92 ? -1.629 -12.752 -7.567 1.00 67.50 92 LEU A CA 1
ATOM 744 C C . LEU A 1 92 ? -0.155 -12.335 -7.462 1.00 67.50 92 LEU A C 1
ATOM 746 O O . LEU A 1 92 ? 0.644 -12.689 -8.330 1.00 67.50 92 LEU A O 1
ATOM 750 N N . ILE A 1 93 ? 0.216 -11.615 -6.399 1.00 66.31 93 ILE A N 1
ATOM 751 C CA . ILE A 1 93 ? 1.608 -11.226 -6.135 1.00 66.31 93 ILE A CA 1
ATOM 752 C C . ILE A 1 93 ? 2.468 -12.466 -5.871 1.00 66.31 93 ILE A C 1
ATOM 754 O O . ILE A 1 93 ? 3.543 -12.588 -6.455 1.00 66.31 93 ILE A O 1
ATOM 758 N N . ALA A 1 94 ? 1.985 -13.409 -5.057 1.00 67.31 94 ALA A N 1
ATOM 759 C CA . ALA A 1 94 ? 2.689 -14.658 -4.765 1.00 67.31 94 ALA A CA 1
ATOM 760 C C . ALA A 1 94 ? 2.916 -15.507 -6.028 1.00 67.31 94 ALA A C 1
ATOM 762 O O . ALA A 1 94 ? 4.014 -16.016 -6.244 1.00 67.31 94 ALA A O 1
ATOM 763 N N . ILE A 1 95 ? 1.911 -15.603 -6.905 1.00 71.69 95 ILE A N 1
ATOM 764 C CA . ILE A 1 95 ? 2.035 -16.292 -8.199 1.00 71.69 95 ILE A CA 1
ATOM 765 C C . ILE A 1 95 ? 3.072 -15.598 -9.087 1.00 71.69 95 ILE A C 1
ATOM 767 O O . ILE A 1 95 ? 3.887 -16.270 -9.717 1.00 71.69 95 ILE A O 1
ATOM 771 N N . LYS A 1 96 ? 3.062 -14.260 -9.145 1.00 66.88 96 LYS A N 1
ATOM 772 C CA . LYS A 1 96 ? 4.031 -13.498 -9.945 1.00 66.88 96 LYS A CA 1
ATOM 773 C C . LYS A 1 96 ? 5.462 -13.658 -9.411 1.00 66.88 96 LYS A C 1
ATOM 775 O O . LYS A 1 96 ? 6.374 -13.756 -10.223 1.00 66.88 96 LYS A O 1
ATOM 780 N N . LEU A 1 97 ? 5.637 -13.728 -8.088 1.00 57.03 97 LEU A N 1
ATOM 781 C CA . LEU A 1 97 ? 6.923 -13.976 -7.424 1.00 57.03 97 LEU A CA 1
ATOM 782 C C . LEU A 1 97 ? 7.462 -15.388 -7.668 1.00 57.03 97 LEU A C 1
ATOM 784 O O . LEU A 1 97 ? 8.647 -15.517 -7.907 1.00 57.03 97 LEU A O 1
ATOM 788 N N . MET A 1 98 ? 6.623 -16.431 -7.646 1.00 68.81 98 MET A N 1
ATOM 789 C CA . MET A 1 98 ? 7.082 -17.804 -7.934 1.00 68.81 98 MET A CA 1
ATOM 790 C C . MET A 1 98 ? 7.431 -18.048 -9.408 1.00 68.81 98 MET A C 1
ATOM 792 O O . MET A 1 98 ? 8.029 -19.068 -9.737 1.00 68.81 98 MET A O 1
ATOM 796 N N . ARG A 1 99 ? 6.993 -17.167 -10.312 1.00 58.06 99 ARG A N 1
ATOM 797 C CA . ARG A 1 99 ? 7.260 -17.283 -11.752 1.00 58.06 99 ARG A CA 1
ATOM 798 C C . ARG A 1 99 ? 8.578 -16.615 -12.169 1.00 58.06 99 ARG A C 1
ATOM 800 O O . ARG A 1 99 ? 8.943 -16.725 -13.337 1.00 58.06 99 ARG A O 1
ATOM 807 N N . TYR A 1 100 ? 9.228 -15.915 -11.242 1.00 49.31 100 TYR A N 1
ATOM 808 C CA . TYR A 1 100 ? 10.548 -15.302 -11.380 1.00 49.31 100 TYR A CA 1
ATOM 809 C C . TYR A 1 100 ? 11.565 -16.091 -10.558 1.00 49.31 100 TYR A C 1
ATOM 811 O O . TYR A 1 100 ? 12.723 -16.181 -11.017 1.00 49.31 100 TYR A O 1
#

Radius of gyration: 16.69 Å; chains: 1; bounding box: 36×30×42 Å

Secondary structure (DSSP, 8-state):
---HHHHHHHHHHHHHHHHHHHHHHHHHHTTTTTTTHHHHHHHHHHHHHHHHHHHHHHHHHHHHHHHHHHHHHHHHHHTSHHHHHHHHHHHHHHHHHHT-

pLDDT: mean 70.98, std 7.72, range [48.19, 86.5]